Protein AF-A0A7Z9DJL0-F1 (afdb_monomer_lite)

pLDDT: mean 93.92, std 6.54, range [54.91, 98.25]

Structure (mmCIF, N/CA/C/O backbone):
data_AF-A0A7Z9DJL0-F1
#
_entry.id   AF-A0A7Z9DJL0-F1
#
loop_
_atom_site.group_PDB
_atom_site.id
_atom_site.type_symbol
_atom_site.label_atom_id
_atom_site.label_alt_id
_atom_site.label_comp_id
_atom_site.label_asym_id
_atom_site.label_entity_id
_atom_site.label_seq_id
_atom_site.pdbx_PDB_ins_code
_atom_site.Cartn_x
_atom_site.Cartn_y
_atom_site.Cartn_z
_atom_site.occupancy
_atom_site.B_iso_or_equiv
_atom_site.auth_seq_id
_atom_site.auth_comp_id
_atom_site.auth_asym_id
_atom_site.auth_atom_id
_atom_site.pdbx_PDB_model_num
ATOM 1 N N . MET A 1 1 ? 26.205 2.446 -13.353 1.00 56.53 1 MET A N 1
ATOM 2 C CA . MET A 1 1 ? 24.936 2.122 -12.670 1.00 56.53 1 MET A CA 1
ATOM 3 C C . MET A 1 1 ? 23.971 1.593 -13.722 1.00 56.53 1 MET A C 1
ATOM 5 O O . MET A 1 1 ? 23.838 2.251 -14.749 1.00 56.53 1 MET A O 1
ATOM 9 N N . ASN A 1 2 ? 23.410 0.393 -13.542 1.00 84.06 2 ASN A N 1
ATOM 10 C CA . ASN A 1 2 ? 22.469 -0.217 -14.490 1.00 84.06 2 ASN A CA 1
ATOM 11 C C . ASN A 1 2 ? 21.140 0.571 -14.479 1.00 84.06 2 ASN A C 1
ATOM 13 O O . ASN A 1 2 ? 20.739 1.070 -13.428 1.00 84.06 2 ASN A O 1
ATOM 17 N N . TYR A 1 3 ? 20.451 0.703 -15.619 1.00 83.62 3 TYR A N 1
ATOM 18 C CA . TYR A 1 3 ? 19.142 1.374 -15.678 1.00 83.62 3 TYR A CA 1
ATOM 19 C C . TYR A 1 3 ? 18.100 0.688 -14.796 1.00 83.62 3 TYR A C 1
ATOM 21 O O . TYR A 1 3 ? 17.259 1.372 -14.220 1.00 83.62 3 TYR A O 1
ATOM 29 N N . ILE A 1 4 ? 18.203 -0.634 -14.643 1.00 88.44 4 ILE A N 1
ATOM 30 C CA . ILE A 1 4 ? 17.380 -1.404 -13.707 1.00 88.44 4 ILE A CA 1
ATOM 31 C C . ILE A 1 4 ? 17.688 -1.022 -12.256 1.00 88.44 4 ILE A C 1
ATOM 33 O O . ILE A 1 4 ? 16.761 -0.804 -11.485 1.00 88.44 4 ILE A O 1
ATOM 37 N N . ASP A 1 5 ? 18.962 -0.860 -11.886 1.00 91.00 5 ASP A N 1
ATOM 38 C CA . ASP A 1 5 ? 19.332 -0.453 -10.522 1.00 91.00 5 ASP A CA 1
ATOM 39 C C . ASP A 1 5 ? 18.806 0.950 -10.208 1.00 91.00 5 ASP A C 1
ATOM 41 O O . ASP A 1 5 ? 18.242 1.186 -9.140 1.00 91.00 5 ASP A O 1
ATOM 45 N N . TYR A 1 6 ? 18.957 1.884 -11.155 1.00 90.88 6 TYR A N 1
ATOM 46 C CA . TYR A 1 6 ? 18.426 3.239 -11.018 1.00 90.88 6 TYR A CA 1
ATOM 47 C C . TYR A 1 6 ? 16.900 3.229 -10.899 1.00 90.88 6 TYR A C 1
ATOM 49 O O . TYR A 1 6 ? 16.348 3.867 -10.005 1.00 90.88 6 TYR A O 1
ATOM 57 N N . PHE A 1 7 ? 16.221 2.473 -11.762 1.00 93.31 7 PHE A N 1
ATOM 58 C CA . PHE A 1 7 ? 14.777 2.282 -11.714 1.00 93.31 7 PHE A CA 1
ATOM 59 C C . PHE A 1 7 ? 14.322 1.746 -10.353 1.00 93.31 7 PHE A C 1
ATOM 61 O O . PHE A 1 7 ? 13.498 2.383 -9.697 1.00 93.31 7 PHE A O 1
ATOM 68 N N . ASN A 1 8 ? 14.909 0.639 -9.892 1.00 94.25 8 ASN A N 1
ATOM 69 C CA . ASN A 1 8 ? 14.580 0.025 -8.609 1.00 94.25 8 ASN A CA 1
ATOM 70 C C . ASN A 1 8 ? 14.780 1.020 -7.462 1.00 94.25 8 ASN A C 1
ATOM 72 O O . ASN A 1 8 ? 13.888 1.190 -6.634 1.00 94.25 8 ASN A O 1
ATOM 76 N N . GLN A 1 9 ? 15.898 1.753 -7.458 1.00 95.06 9 GLN A N 1
ATOM 77 C CA . GLN A 1 9 ? 16.167 2.768 -6.444 1.00 95.06 9 GLN A CA 1
ATOM 78 C C . GLN A 1 9 ? 15.110 3.883 -6.445 1.00 95.06 9 GLN A C 1
ATOM 80 O O . GLN A 1 9 ? 14.635 4.276 -5.380 1.00 95.06 9 GLN A O 1
ATOM 85 N N . GLN A 1 10 ? 14.720 4.397 -7.615 1.00 94.88 10 GLN A N 1
ATOM 86 C CA . GLN A 1 10 ? 13.703 5.450 -7.713 1.00 94.88 10 GLN A CA 1
ATOM 87 C C . GLN A 1 10 ? 12.327 4.975 -7.234 1.00 94.88 10 GLN A C 1
ATOM 89 O O . GLN A 1 10 ? 11.622 5.724 -6.553 1.00 94.88 10 GLN A O 1
ATOM 94 N N . VAL A 1 11 ? 11.947 3.740 -7.567 1.00 95.50 11 VAL A N 1
ATOM 95 C CA . VAL A 1 11 ? 10.677 3.141 -7.137 1.00 95.50 11 VAL A CA 1
ATOM 96 C C . VAL A 1 11 ? 10.680 2.892 -5.629 1.00 95.50 11 VAL A C 1
ATOM 98 O O . VAL A 1 11 ? 9.708 3.231 -4.960 1.00 95.50 11 VAL A O 1
ATOM 101 N N . GLU A 1 12 ? 11.778 2.385 -5.065 1.00 96.81 12 GLU A N 1
ATOM 102 C CA . GLU A 1 12 ? 11.899 2.163 -3.621 1.00 96.81 12 GLU A CA 1
ATOM 103 C C . GLU A 1 12 ? 11.880 3.457 -2.804 1.00 96.81 12 GLU A C 1
ATOM 105 O O . GLU A 1 12 ? 11.251 3.500 -1.746 1.00 96.81 12 GLU A O 1
ATOM 110 N N . ILE A 1 13 ? 12.566 4.510 -3.263 1.00 97.19 13 ILE A N 1
ATOM 111 C CA . ILE A 1 13 ? 12.537 5.822 -2.598 1.00 97.19 13 ILE A CA 1
ATOM 112 C C . ILE A 1 13 ? 11.101 6.337 -2.557 1.00 97.19 13 ILE A C 1
ATOM 114 O O . ILE A 1 13 ? 10.604 6.692 -1.490 1.00 97.19 13 ILE A O 1
ATOM 118 N N . TYR A 1 14 ? 10.416 6.300 -3.699 1.00 97.44 14 TYR A N 1
ATOM 119 C CA . TYR A 1 14 ? 9.042 6.769 -3.787 1.00 97.44 14 TYR A CA 1
ATOM 120 C C . TYR A 1 14 ? 8.080 5.922 -2.937 1.00 97.44 14 TYR A C 1
ATOM 122 O O . TYR A 1 14 ? 7.231 6.461 -2.233 1.00 97.44 14 TYR A O 1
ATOM 130 N N . PHE A 1 15 ? 8.259 4.599 -2.910 1.00 98.00 15 PHE A N 1
ATOM 131 C CA . PHE A 1 15 ? 7.494 3.719 -2.027 1.00 98.00 15 PHE A CA 1
ATOM 132 C C . PHE A 1 15 ? 7.680 4.073 -0.548 1.00 98.00 15 PHE A C 1
ATOM 134 O O . PHE A 1 15 ? 6.708 4.119 0.200 1.00 98.00 15 PHE A O 1
ATOM 141 N N . LYS A 1 16 ? 8.914 4.351 -0.108 1.00 98.00 16 LYS A N 1
ATOM 142 C CA . LYS A 1 16 ? 9.185 4.750 1.282 1.00 98.00 16 LYS A CA 1
ATOM 143 C C . LYS A 1 16 ? 8.447 6.036 1.648 1.00 98.00 16 LYS A C 1
ATOM 145 O O . LYS A 1 16 ? 7.898 6.106 2.744 1.00 98.00 16 LYS A O 1
ATOM 150 N N . GLU A 1 17 ? 8.398 7.012 0.744 1.00 97.19 17 GLU A N 1
ATOM 151 C CA . GLU A 1 17 ? 7.619 8.242 0.936 1.00 97.19 17 GLU A CA 1
ATOM 152 C C . GLU A 1 17 ? 6.129 7.927 1.111 1.00 97.19 17 GLU A C 1
ATOM 154 O O . GLU A 1 17 ? 5.532 8.336 2.107 1.00 97.19 17 GLU A O 1
ATOM 159 N N . LEU A 1 18 ? 5.548 7.123 0.216 1.00 97.75 18 LEU A N 1
ATOM 160 C CA . LEU A 1 18 ? 4.147 6.696 0.301 1.00 97.75 18 LEU A CA 1
ATOM 161 C C . LEU A 1 18 ? 3.840 5.957 1.614 1.00 97.75 18 LEU A C 1
ATOM 163 O O . LEU A 1 18 ? 2.848 6.251 2.279 1.00 97.75 18 LEU A O 1
ATOM 167 N N . MET A 1 19 ? 4.728 5.067 2.062 1.00 97.88 19 MET A N 1
ATOM 168 C CA . MET A 1 19 ? 4.535 4.322 3.311 1.00 97.88 19 MET A CA 1
ATOM 169 C C . MET A 1 19 ? 4.563 5.207 4.564 1.00 97.88 19 MET A C 1
ATOM 171 O O . MET A 1 19 ? 3.942 4.858 5.571 1.00 97.88 19 MET A O 1
ATOM 175 N N . LEU A 1 20 ? 5.241 6.361 4.529 1.00 97.38 20 LEU A N 1
ATOM 176 C CA . LEU A 1 20 ? 5.165 7.340 5.619 1.00 97.38 20 LEU A CA 1
ATOM 177 C C . LEU A 1 20 ? 3.767 7.958 5.718 1.00 97.38 20 LEU A C 1
ATOM 179 O O . LEU A 1 20 ? 3.276 8.180 6.826 1.00 97.38 20 LEU A O 1
ATOM 183 N N . HIS A 1 21 ? 3.123 8.239 4.584 1.00 94.94 21 HIS A N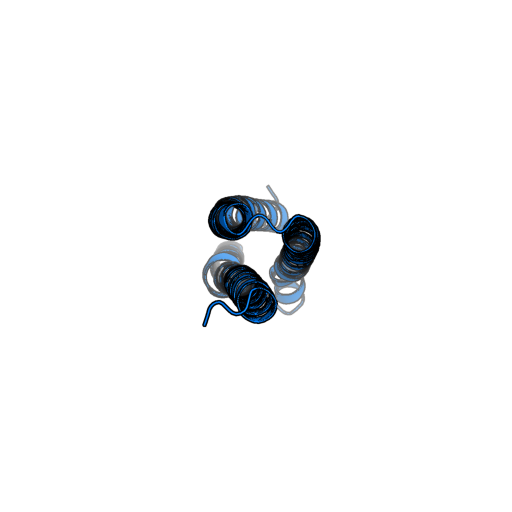 1
ATOM 184 C CA . HIS A 1 21 ? 1.746 8.734 4.551 1.00 94.94 21 HIS A CA 1
ATOM 185 C C . HIS A 1 21 ? 0.759 7.659 5.006 1.00 94.94 21 HIS A C 1
ATOM 187 O O . HIS A 1 21 ? -0.029 7.911 5.922 1.00 94.94 21 HIS A O 1
ATOM 193 N N . HIS A 1 22 ? 0.915 6.441 4.496 1.00 97.56 22 HIS A N 1
ATOM 194 C CA . HIS A 1 22 ? 0.103 5.292 4.871 1.00 97.56 22 HIS A CA 1
ATOM 195 C C . HIS A 1 22 ? 0.130 5.031 6.387 1.00 97.56 22 HIS A C 1
ATOM 197 O O . HIS A 1 22 ? -0.910 4.903 7.037 1.00 97.56 22 HIS A O 1
ATOM 203 N N . ARG A 1 23 ? 1.321 5.083 7.001 1.00 97.81 23 ARG A N 1
ATOM 204 C CA . ARG A 1 23 ? 1.476 4.976 8.460 1.00 97.81 23 ARG A CA 1
ATOM 205 C C . ARG A 1 23 ? 0.746 6.088 9.220 1.00 97.81 23 ARG A C 1
ATOM 207 O O . ARG A 1 23 ? 0.111 5.809 10.232 1.00 97.81 23 ARG A O 1
ATOM 214 N N . LYS A 1 24 ? 0.796 7.336 8.744 1.00 97.75 24 LYS A N 1
ATOM 215 C CA . LYS A 1 24 ? 0.068 8.455 9.376 1.00 97.75 24 LYS A CA 1
ATOM 216 C C . LYS A 1 24 ? -1.448 8.261 9.312 1.00 97.75 24 LYS A C 1
ATOM 218 O O . LYS A 1 24 ? -2.150 8.688 10.228 1.00 97.75 24 LYS A O 1
ATOM 223 N N . VAL A 1 25 ? -1.965 7.652 8.242 1.00 97.19 25 VAL A N 1
ATOM 224 C CA . VAL A 1 25 ? -3.391 7.309 8.129 1.00 97.19 25 VAL A CA 1
ATOM 225 C C . VAL A 1 25 ? -3.770 6.288 9.193 1.00 97.19 25 VAL A C 1
ATOM 227 O O . VAL A 1 25 ? -4.741 6.517 9.916 1.00 97.19 25 VAL A O 1
ATOM 230 N N . TYR A 1 26 ? -2.988 5.222 9.344 1.00 97.88 26 TYR A N 1
ATOM 231 C CA . TYR A 1 26 ? -3.180 4.251 10.418 1.00 97.88 26 TYR A CA 1
ATOM 232 C C . TYR A 1 26 ? -3.160 4.913 11.804 1.00 97.88 26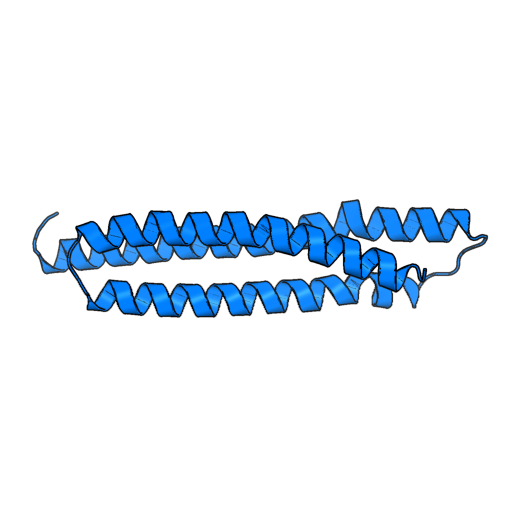 TYR A C 1
ATOM 234 O O . TYR A 1 26 ? -4.129 4.791 12.548 1.00 97.88 26 TYR A O 1
ATOM 242 N N . GLU A 1 27 ? -2.118 5.686 12.126 1.00 97.88 27 GLU A N 1
ATOM 243 C CA . GLU A 1 27 ? -1.960 6.322 13.443 1.00 97.88 27 GLU A CA 1
ATOM 244 C C . GLU A 1 27 ? -3.150 7.226 13.793 1.00 97.88 27 GLU A C 1
ATOM 246 O O . GLU A 1 27 ? -3.666 7.175 14.909 1.00 97.88 27 GLU A O 1
ATOM 251 N N . ARG A 1 28 ? -3.646 8.012 12.827 1.00 97.06 28 ARG A N 1
ATOM 252 C CA . ARG A 1 28 ? -4.837 8.851 13.026 1.00 97.06 28 ARG A CA 1
ATOM 253 C C . ARG A 1 28 ? -6.073 8.019 13.350 1.00 97.06 28 ARG A C 1
ATOM 255 O O . ARG A 1 28 ? -6.762 8.327 14.317 1.00 97.06 28 ARG A O 1
ATOM 262 N N . ASN A 1 29 ? -6.357 6.989 12.556 1.00 97.19 29 ASN A N 1
ATOM 263 C CA . ASN A 1 29 ? -7.543 6.149 12.736 1.00 97.19 29 ASN A CA 1
ATOM 264 C C . ASN A 1 29 ? -7.476 5.319 14.023 1.00 97.19 29 ASN A C 1
ATOM 266 O O . ASN A 1 29 ? -8.473 5.227 14.739 1.00 97.19 29 ASN A O 1
ATOM 270 N N . ARG A 1 30 ? -6.289 4.816 14.379 1.00 97.25 30 ARG A N 1
ATOM 271 C CA . ARG A 1 30 ? -6.055 4.133 15.651 1.00 97.25 30 ARG A CA 1
ATOM 272 C C . ARG A 1 30 ? -6.410 5.035 16.834 1.00 97.25 30 ARG A C 1
ATOM 274 O O . ARG A 1 30 ? -7.164 4.606 17.694 1.00 97.25 30 ARG A O 1
ATOM 281 N N . ILE A 1 31 ? -5.963 6.295 16.851 1.00 96.50 31 ILE A N 1
ATOM 282 C CA . ILE A 1 31 ? -6.301 7.247 17.930 1.00 96.50 31 ILE A CA 1
ATOM 283 C C . ILE A 1 31 ? -7.823 7.450 18.055 1.00 96.50 31 ILE A C 1
ATOM 285 O O . ILE A 1 31 ? -8.343 7.610 19.160 1.00 96.50 31 ILE A O 1
ATOM 289 N N . PHE A 1 32 ? -8.564 7.471 16.942 1.00 93.44 32 PHE A N 1
ATOM 290 C CA . PHE A 1 32 ? -10.027 7.585 16.988 1.00 93.44 32 PHE A CA 1
ATOM 291 C C . PHE A 1 32 ? -10.699 6.337 17.569 1.00 93.44 32 PHE A C 1
ATOM 293 O O . PHE A 1 32 ? -11.654 6.477 18.339 1.00 93.44 32 PHE A O 1
ATOM 300 N N . LEU A 1 33 ? -10.186 5.149 17.244 1.00 94.75 33 LEU A N 1
ATOM 301 C CA . LEU A 1 33 ? -10.631 3.883 17.828 1.00 94.75 33 LEU A CA 1
ATOM 302 C C . LEU A 1 33 ? -10.270 3.778 19.312 1.00 94.75 33 LEU A C 1
ATOM 304 O O . LEU A 1 33 ? -11.103 3.352 20.105 1.00 94.75 33 LEU A O 1
ATOM 308 N N . GLU A 1 34 ? -9.088 4.249 19.719 1.00 94.75 34 GLU A N 1
ATOM 309 C CA . GLU A 1 34 ? -8.649 4.231 21.123 1.00 94.75 34 GLU A CA 1
ATOM 310 C C . GLU A 1 34 ? -9.611 5.009 22.018 1.00 94.75 34 GLU A C 1
ATOM 312 O O . GLU A 1 34 ? -9.925 4.579 23.126 1.00 94.75 34 GLU A O 1
ATOM 317 N N . LYS A 1 35 ? -10.154 6.117 21.506 1.00 94.56 35 LYS A N 1
ATOM 318 C CA . LYS A 1 35 ? -11.169 6.918 22.203 1.00 94.56 35 LYS A CA 1
ATOM 319 C C . LYS A 1 35 ? -12.501 6.195 22.401 1.00 94.56 35 LYS A C 1
ATOM 321 O O . LYS A 1 35 ? -13.270 6.630 23.252 1.00 94.56 35 LYS A O 1
ATOM 326 N N . GLN A 1 36 ? -12.788 5.141 21.635 1.00 92.25 36 GLN A N 1
ATOM 327 C CA . GLN A 1 36 ? -13.982 4.319 21.849 1.00 92.25 36 GLN A CA 1
ATOM 328 C C . GLN A 1 36 ? -13.799 3.323 23.005 1.00 92.25 36 GLN A C 1
ATOM 330 O O . GLN A 1 36 ? -14.783 2.816 23.522 1.00 92.25 36 GLN A O 1
ATOM 335 N N . GLY A 1 37 ? -12.561 3.047 23.432 1.00 87.94 37 GLY A N 1
ATOM 336 C CA . GLY A 1 37 ? -12.275 2.207 24.600 1.00 87.94 37 GLY A CA 1
ATOM 337 C C . GLY A 1 37 ? -12.394 0.693 24.383 1.00 87.94 37 GLY A C 1
ATOM 338 O O . GLY A 1 37 ? -12.098 -0.062 25.308 1.00 87.94 37 GLY A O 1
ATOM 339 N N . ASP A 1 38 ? -12.762 0.232 23.184 1.00 90.81 38 ASP A N 1
ATOM 340 C CA . ASP A 1 38 ? -12.881 -1.196 22.869 1.00 90.81 38 ASP A CA 1
ATOM 341 C C . ASP A 1 38 ? -11.541 -1.785 22.382 1.00 90.81 38 ASP A C 1
ATOM 343 O O . ASP A 1 38 ? -11.075 -1.533 21.267 1.00 90.81 38 ASP A O 1
ATOM 347 N N . GLN A 1 39 ? -10.913 -2.593 23.242 1.00 92.75 39 GLN A N 1
ATOM 348 C CA . GLN A 1 39 ? -9.622 -3.235 22.972 1.00 92.75 39 GLN A CA 1
ATOM 349 C C . GLN A 1 39 ? -9.689 -4.330 21.899 1.00 92.75 39 GLN A C 1
ATOM 351 O O . GLN A 1 39 ? -8.665 -4.642 21.290 1.00 92.75 39 GLN A O 1
ATOM 356 N N . GLU A 1 40 ? -10.858 -4.927 21.653 1.00 95.56 40 GLU A N 1
ATOM 357 C CA . GLU A 1 40 ? -11.020 -5.958 20.625 1.00 95.56 40 GLU A CA 1
ATOM 358 C C . GLU A 1 40 ? -10.824 -5.349 19.233 1.00 95.56 40 GLU A C 1
ATOM 360 O O . GLU A 1 40 ? -10.033 -5.854 18.434 1.00 95.56 40 GLU A O 1
ATOM 365 N N . TYR A 1 41 ? -11.498 -4.231 18.957 1.00 95.38 41 TYR A N 1
ATOM 366 C CA . TYR A 1 41 ? -11.411 -3.560 17.658 1.00 95.38 41 TYR A CA 1
ATOM 367 C C . TYR A 1 41 ? -10.090 -2.827 17.442 1.00 95.38 41 TYR A C 1
ATOM 369 O O . TYR A 1 41 ? -9.671 -2.675 16.297 1.00 95.38 41 TYR A O 1
ATOM 377 N N . LEU A 1 42 ? -9.400 -2.426 18.512 1.00 96.00 42 LEU A N 1
ATOM 378 C CA . LEU A 1 42 ? -8.028 -1.930 18.400 1.00 96.00 42 LEU A CA 1
ATOM 379 C C . LEU A 1 42 ? -7.075 -3.003 17.878 1.00 96.00 42 LEU A C 1
ATOM 381 O O . LEU A 1 42 ? -6.336 -2.735 16.937 1.00 96.00 42 LEU A O 1
ATOM 385 N N . ARG A 1 43 ? -7.133 -4.220 18.433 1.00 96.88 43 ARG A N 1
ATOM 386 C CA . ARG A 1 43 ? -6.302 -5.342 17.964 1.00 96.88 43 ARG A CA 1
ATOM 387 C C . ARG A 1 43 ? -6.636 -5.734 16.530 1.00 96.88 43 ARG A C 1
ATOM 389 O O . ARG A 1 43 ? -5.732 -5.881 15.722 1.00 96.88 43 ARG A O 1
ATOM 396 N N . LYS A 1 44 ? -7.927 -5.815 16.192 1.00 97.75 44 LYS A N 1
ATOM 397 C CA . LYS A 1 44 ? -8.357 -6.071 14.807 1.00 97.75 44 LYS A CA 1
ATOM 398 C C . LYS A 1 44 ? -7.789 -5.034 13.842 1.00 97.75 44 LYS A C 1
ATOM 400 O O . LYS A 1 44 ? -7.260 -5.396 12.803 1.00 97.75 44 LYS A O 1
ATOM 405 N N . PHE A 1 45 ? -7.825 -3.758 14.220 1.00 98.00 45 PHE A N 1
ATOM 406 C CA . PHE A 1 45 ? -7.290 -2.693 13.380 1.00 98.00 45 PHE A CA 1
ATOM 407 C C . PHE A 1 45 ? -5.757 -2.731 13.236 1.00 98.00 45 PHE A C 1
ATOM 409 O O . PHE A 1 45 ? -5.225 -2.305 12.212 1.00 98.00 45 PHE A O 1
ATOM 416 N N . GLU A 1 46 ? -5.033 -3.239 14.238 1.00 97.75 46 GLU A N 1
ATOM 417 C CA . GLU A 1 46 ? -3.597 -3.527 14.124 1.00 97.75 46 GLU A CA 1
ATOM 418 C C . GLU A 1 46 ? -3.323 -4.649 13.112 1.00 97.75 46 GLU A C 1
ATOM 420 O O . GLU A 1 46 ? -2.424 -4.505 12.278 1.00 97.75 46 GLU A O 1
ATOM 425 N N . ASP A 1 47 ? -4.124 -5.718 13.139 1.00 98.12 47 ASP A N 1
ATOM 426 C CA . ASP A 1 47 ? -4.041 -6.817 12.171 1.00 98.12 47 ASP A CA 1
ATOM 427 C C . ASP A 1 47 ? -4.352 -6.324 10.744 1.00 98.12 47 ASP A C 1
ATOM 429 O O . ASP A 1 47 ? -3.576 -6.584 9.820 1.00 98.12 47 ASP A O 1
ATOM 433 N N . ASP A 1 48 ? -5.413 -5.522 10.577 1.00 98.25 48 ASP A N 1
ATOM 434 C CA . ASP A 1 48 ? -5.789 -4.899 9.298 1.00 98.25 48 ASP A CA 1
ATOM 435 C C . ASP A 1 48 ? -4.665 -4.003 8.746 1.00 98.25 48 ASP A C 1
ATOM 437 O O . ASP A 1 48 ? -4.409 -3.956 7.539 1.00 98.25 48 ASP A O 1
ATOM 441 N N . PHE A 1 49 ? -3.949 -3.288 9.621 1.00 98.19 49 PHE A N 1
ATOM 442 C CA . PHE A 1 49 ? -2.802 -2.481 9.211 1.00 98.19 49 PHE A CA 1
ATOM 443 C C . PHE A 1 49 ? -1.622 -3.335 8.743 1.00 98.19 49 PHE A C 1
ATOM 445 O O . PHE A 1 49 ? -0.966 -2.985 7.756 1.00 98.19 49 PHE A O 1
ATOM 452 N N . GLU A 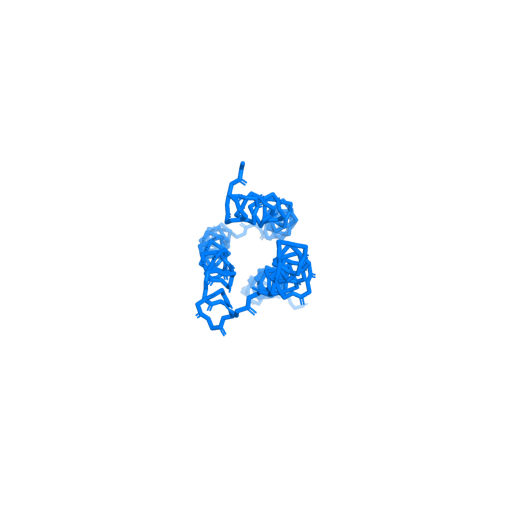1 50 ? -1.328 -4.452 9.409 1.00 98.06 50 GLU A N 1
ATOM 453 C CA . GLU A 1 50 ? -0.262 -5.347 8.956 1.00 98.06 50 GLU A CA 1
ATOM 454 C C . GLU A 1 50 ? -0.620 -6.027 7.628 1.00 98.06 50 GLU A C 1
ATOM 456 O O . GLU A 1 50 ? 0.242 -6.147 6.749 1.00 98.06 50 GLU A O 1
ATOM 461 N N . GLU A 1 51 ? -1.885 -6.401 7.428 1.00 98.00 51 GLU A N 1
ATOM 462 C CA . GLU A 1 51 ? -2.379 -6.885 6.137 1.00 98.00 51 GLU A CA 1
ATOM 463 C C . GLU A 1 51 ? -2.198 -5.824 5.046 1.00 98.00 51 GLU A C 1
ATOM 465 O O . GLU A 1 51 ? -1.561 -6.090 4.022 1.00 98.00 51 GLU A O 1
ATOM 470 N N . SER A 1 52 ? -2.624 -4.589 5.306 1.00 97.50 52 SER A N 1
ATOM 471 C CA . SER A 1 52 ? -2.478 -3.477 4.367 1.00 97.50 52 SER A CA 1
ATOM 472 C C . SER A 1 52 ? -1.010 -3.165 4.024 1.00 97.50 52 SER A C 1
ATOM 474 O O . SER A 1 52 ? -0.647 -2.918 2.864 1.00 97.50 52 SER A O 1
ATOM 476 N N . ARG A 1 53 ? -0.093 -3.294 4.994 1.00 97.44 53 ARG A N 1
ATOM 477 C CA . ARG A 1 53 ? 1.359 -3.221 4.746 1.00 97.44 53 ARG A CA 1
ATOM 478 C C . ARG A 1 53 ? 1.853 -4.347 3.843 1.00 97.44 53 ARG A C 1
ATOM 480 O O . ARG A 1 53 ? 2.759 -4.125 3.034 1.00 97.44 53 ARG A O 1
ATOM 487 N N . ASN A 1 54 ? 1.323 -5.556 3.991 1.00 97.44 54 ASN A N 1
ATOM 488 C CA . ASN A 1 54 ? 1.694 -6.688 3.148 1.00 97.44 54 ASN A CA 1
ATOM 489 C C . ASN A 1 54 ? 1.149 -6.531 1.723 1.00 97.44 54 ASN A C 1
ATOM 491 O O . ASN A 1 54 ? 1.910 -6.752 0.776 1.00 97.44 54 ASN A O 1
ATOM 495 N N . CYS A 1 55 ? -0.078 -6.030 1.559 1.00 97.19 55 CYS A N 1
ATOM 496 C CA . CYS A 1 55 ? -0.626 -5.607 0.267 1.00 97.19 55 CYS A CA 1
ATOM 497 C C . CYS A 1 55 ? 0.264 -4.544 -0.391 1.00 97.19 55 CYS A C 1
ATOM 499 O O . CYS A 1 55 ? 0.701 -4.712 -1.529 1.00 97.19 55 CYS A O 1
ATOM 501 N N . SER A 1 56 ? 0.662 -3.515 0.360 1.00 97.38 56 SER A N 1
ATOM 502 C CA . SER A 1 56 ? 1.571 -2.461 -0.111 1.00 97.38 56 SER A CA 1
ATOM 503 C C . SER A 1 56 ? 2.914 -3.013 -0.614 1.00 97.38 56 SER A C 1
ATOM 505 O O . SER A 1 56 ? 3.406 -2.615 -1.673 1.00 97.38 56 SER A O 1
ATOM 507 N N . LYS A 1 57 ? 3.505 -3.990 0.093 1.00 96.94 57 LYS A N 1
ATOM 508 C CA . LYS A 1 57 ? 4.727 -4.684 -0.362 1.00 96.94 57 LYS A CA 1
ATOM 509 C C . LYS A 1 57 ? 4.491 -5.498 -1.638 1.00 96.94 57 LYS A C 1
ATOM 511 O O . LYS A 1 57 ? 5.392 -5.581 -2.472 1.00 96.94 57 LYS A O 1
ATOM 516 N N . ALA A 1 58 ? 3.322 -6.118 -1.796 1.00 97.56 58 ALA A N 1
ATOM 517 C CA . ALA A 1 58 ? 2.976 -6.844 -3.015 1.00 97.56 58 ALA A CA 1
ATOM 518 C C . ALA A 1 58 ? 2.853 -5.889 -4.215 1.00 97.56 58 ALA A C 1
ATOM 520 O O . ALA A 1 58 ? 3.424 -6.168 -5.268 1.00 97.56 58 ALA A O 1
ATOM 521 N N . ILE A 1 59 ? 2.222 -4.724 -4.032 1.00 97.19 59 ILE A N 1
ATOM 522 C CA . ILE A 1 59 ? 2.129 -3.675 -5.061 1.00 97.19 59 ILE A CA 1
ATOM 523 C C . ILE A 1 59 ? 3.529 -3.193 -5.465 1.00 97.19 59 ILE A C 1
ATOM 525 O O . ILE A 1 59 ? 3.811 -3.070 -6.660 1.00 97.19 59 ILE A O 1
ATOM 529 N N . LEU A 1 60 ? 4.439 -2.986 -4.503 1.00 97.75 60 LEU A N 1
ATOM 530 C CA . LEU A 1 60 ? 5.840 -2.668 -4.801 1.00 97.75 60 LEU A CA 1
ATOM 531 C C . LEU A 1 60 ? 6.497 -3.756 -5.662 1.00 97.75 60 LEU A C 1
ATOM 533 O O . LEU A 1 60 ? 7.112 -3.437 -6.677 1.00 97.75 60 LEU A O 1
ATOM 537 N N . ARG A 1 61 ? 6.362 -5.036 -5.289 1.00 96.88 61 ARG A N 1
ATOM 538 C CA . ARG A 1 61 ? 6.946 -6.150 -6.058 1.00 96.88 61 ARG A CA 1
ATOM 539 C C . ARG A 1 61 ? 6.445 -6.156 -7.498 1.00 96.88 61 ARG A C 1
ATOM 541 O O . ARG A 1 61 ? 7.267 -6.241 -8.405 1.00 96.88 61 ARG A O 1
ATOM 548 N N . SER A 1 62 ? 5.139 -5.999 -7.708 1.00 96.56 62 SER A N 1
ATOM 549 C CA . SER A 1 62 ? 4.546 -5.881 -9.046 1.00 96.56 62 SER A CA 1
ATOM 550 C C . SER A 1 62 ? 5.091 -4.670 -9.804 1.00 96.56 62 SER A C 1
ATOM 552 O O . SER A 1 62 ? 5.454 -4.779 -10.971 1.00 96.56 62 SER A O 1
ATOM 554 N N . SER A 1 63 ? 5.231 -3.531 -9.123 1.00 96.06 63 SER A N 1
ATOM 555 C CA . SER A 1 63 ? 5.751 -2.291 -9.708 1.00 96.06 63 SER A CA 1
ATOM 556 C C . SER A 1 63 ? 7.192 -2.434 -10.203 1.00 96.06 63 SER A C 1
ATOM 558 O O . SER A 1 63 ? 7.537 -1.920 -11.267 1.00 96.06 63 SER A O 1
ATOM 560 N N . LEU A 1 64 ? 8.024 -3.181 -9.472 1.00 96.44 64 LEU A N 1
ATOM 561 C CA . LEU A 1 64 ? 9.418 -3.438 -9.840 1.00 96.44 64 LEU A CA 1
ATOM 562 C C . LEU A 1 64 ? 9.562 -4.338 -11.083 1.00 96.44 64 LEU A C 1
ATOM 564 O O . LEU A 1 64 ? 10.602 -4.304 -11.734 1.00 96.44 64 LEU A O 1
ATOM 568 N N . GLN A 1 65 ? 8.527 -5.099 -11.456 1.00 95.44 65 GLN A N 1
ATOM 569 C CA . GLN A 1 65 ? 8.529 -5.929 -12.672 1.00 95.44 65 GLN A CA 1
ATOM 570 C C . GLN A 1 65 ? 8.121 -5.161 -13.940 1.00 95.44 65 GLN A C 1
ATOM 572 O O . GLN A 1 65 ? 8.285 -5.666 -15.054 1.00 95.44 65 GLN A O 1
ATOM 577 N N . ILE A 1 66 ? 7.618 -3.928 -13.808 1.00 94.88 66 ILE A N 1
ATOM 578 C CA . ILE A 1 66 ? 7.093 -3.166 -14.949 1.00 94.88 66 ILE A CA 1
ATOM 579 C C . ILE A 1 66 ? 8.208 -2.794 -15.931 1.00 94.88 66 ILE A C 1
ATOM 581 O O . ILE A 1 66 ? 8.050 -3.008 -17.128 1.00 94.88 66 ILE A O 1
ATOM 585 N N . LEU A 1 67 ? 9.341 -2.254 -15.468 1.00 94.06 67 LEU A N 1
ATOM 586 C CA . LEU A 1 67 ? 10.418 -1.897 -16.397 1.00 94.06 67 LEU A CA 1
ATOM 587 C C . LEU A 1 67 ? 11.070 -3.129 -17.052 1.00 94.06 67 LEU A C 1
ATOM 589 O O . LEU A 1 67 ? 11.185 -3.108 -18.275 1.00 94.06 67 LEU A O 1
ATOM 593 N N . PRO A 1 68 ? 11.461 -4.191 -16.315 1.00 92.44 68 PRO A N 1
ATOM 594 C CA . PRO A 1 68 ? 12.008 -5.402 -16.928 1.00 92.44 68 PRO A CA 1
ATOM 595 C C . PRO A 1 68 ? 11.117 -5.973 -18.035 1.00 92.44 68 PRO A C 1
ATOM 597 O O . PRO A 1 68 ? 11.583 -6.123 -19.160 1.00 92.44 68 PRO A O 1
ATOM 600 N N . SER A 1 69 ? 9.823 -6.169 -17.759 1.00 92.88 69 SER A N 1
ATOM 601 C CA . SER A 1 69 ? 8.878 -6.701 -18.754 1.00 92.88 69 SER A CA 1
ATOM 602 C C . SER A 1 69 ? 8.753 -5.803 -19.986 1.00 92.88 69 SER A C 1
ATOM 604 O O . SER A 1 69 ? 8.724 -6.277 -21.114 1.00 92.88 69 SER A O 1
ATOM 606 N N . LYS A 1 70 ? 8.750 -4.479 -19.802 1.00 91.12 70 LYS A N 1
ATOM 607 C CA . LYS A 1 70 ? 8.692 -3.519 -20.910 1.00 91.12 70 LYS A CA 1
ATOM 608 C C . LYS A 1 70 ? 9.963 -3.476 -21.756 1.00 91.12 70 LYS A C 1
ATOM 610 O O . LYS A 1 70 ? 9.883 -3.059 -22.907 1.00 91.12 70 LYS A O 1
ATOM 615 N N . LEU A 1 71 ? 11.117 -3.840 -21.202 1.00 90.94 71 LEU A N 1
ATOM 616 C CA . LEU A 1 71 ? 12.379 -3.861 -21.940 1.00 90.94 71 LEU A CA 1
ATOM 617 C C . LEU A 1 71 ? 12.516 -5.102 -22.830 1.00 90.94 71 LEU A C 1
ATOM 619 O O . LEU A 1 71 ? 13.179 -5.005 -23.859 1.00 90.94 71 LEU A O 1
ATOM 623 N N . GLU A 1 72 ? 11.885 -6.226 -22.478 1.00 88.88 72 GLU A N 1
ATOM 624 C CA . GLU A 1 72 ? 11.903 -7.460 -23.285 1.00 88.88 72 GLU A CA 1
ATOM 625 C C . GLU A 1 72 ? 11.312 -7.243 -24.688 1.00 88.88 72 GLU A C 1
ATOM 627 O O . GLU A 1 72 ? 11.842 -7.750 -25.677 1.00 88.88 72 GLU A O 1
ATOM 632 N N . ASP A 1 73 ? 10.273 -6.412 -24.784 1.00 84.25 73 ASP A N 1
ATOM 633 C CA . ASP A 1 73 ? 9.552 -6.133 -26.029 1.00 84.25 73 ASP A CA 1
ATOM 634 C C . ASP A 1 73 ? 10.135 -4.966 -26.850 1.00 84.25 73 ASP A C 1
ATOM 636 O O . ASP A 1 73 ? 9.592 -4.612 -27.900 1.00 84.25 73 ASP A O 1
ATOM 640 N N . GLN A 1 74 ? 11.206 -4.314 -26.384 1.00 87.31 74 GLN A N 1
ATOM 641 C CA . GLN A 1 74 ? 11.669 -3.043 -26.951 1.00 87.31 74 GLN A CA 1
ATOM 642 C C . GLN A 1 74 ? 13.045 -3.126 -27.605 1.00 87.31 74 GLN A C 1
ATOM 644 O O . GLN A 1 74 ? 14.000 -3.693 -27.077 1.00 87.31 74 GLN A O 1
ATOM 649 N N . LYS A 1 75 ? 13.166 -2.472 -28.766 1.00 88.81 75 LYS A N 1
ATOM 650 C CA . LYS A 1 75 ? 14.440 -2.247 -29.456 1.00 88.81 75 LYS A CA 1
ATOM 651 C C . LYS A 1 75 ? 14.714 -0.754 -29.513 1.00 88.81 75 LYS A C 1
ATOM 653 O O . LYS A 1 75 ? 13.904 -0.001 -30.039 1.00 88.81 75 LYS A O 1
ATOM 658 N N . PHE A 1 76 ? 15.875 -0.345 -29.011 1.00 90.94 76 PHE A N 1
ATOM 659 C CA . PHE A 1 76 ? 16.301 1.053 -29.018 1.00 90.94 76 PHE A CA 1
ATOM 660 C C . PHE A 1 76 ? 17.357 1.287 -30.089 1.00 90.94 76 PHE A C 1
ATOM 662 O O . PHE A 1 76 ? 18.306 0.514 -30.219 1.00 90.94 76 PHE A O 1
ATOM 669 N N . SER A 1 77 ? 17.227 2.393 -30.814 1.00 89.44 77 SER A N 1
ATOM 670 C CA . SER A 1 77 ? 18.188 2.799 -31.841 1.00 89.44 77 SER A CA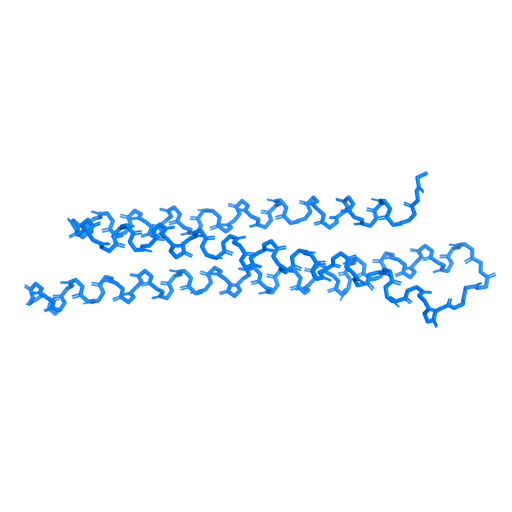 1
ATOM 671 C C . SER A 1 77 ? 19.459 3.386 -31.224 1.00 89.44 77 SER A C 1
ATOM 673 O O . SER A 1 77 ? 20.509 3.415 -31.861 1.00 89.44 77 SER A O 1
ATOM 675 N N . ASN A 1 78 ? 19.370 3.903 -29.992 1.00 91.12 78 ASN A N 1
ATOM 676 C CA . ASN A 1 78 ? 20.494 4.461 -29.243 1.00 91.12 78 ASN A CA 1
ATOM 677 C C . ASN A 1 78 ? 20.219 4.525 -27.726 1.00 91.12 78 ASN A C 1
ATOM 679 O O . ASN A 1 78 ? 19.097 4.352 -27.250 1.00 91.12 78 ASN A O 1
ATOM 683 N N . GLN A 1 79 ? 21.265 4.840 -26.957 1.00 88.12 79 GLN A N 1
ATOM 684 C CA . GLN A 1 79 ? 21.206 4.931 -25.495 1.00 88.12 79 GLN A CA 1
ATOM 685 C C . GLN A 1 79 ? 20.277 6.043 -24.978 1.00 88.12 79 GLN A C 1
ATOM 687 O O . GLN A 1 79 ? 19.640 5.874 -23.939 1.00 88.12 79 GLN A O 1
ATOM 692 N N . ARG A 1 80 ? 20.172 7.172 -25.692 1.00 91.00 80 ARG A N 1
ATOM 693 C CA . ARG A 1 80 ? 19.316 8.302 -25.292 1.00 91.00 80 ARG A CA 1
ATOM 694 C C . ARG A 1 80 ? 17.834 7.928 -25.357 1.00 91.00 80 ARG A C 1
ATOM 696 O O . ARG A 1 80 ? 17.058 8.337 -24.496 1.00 91.00 80 ARG A O 1
ATOM 703 N N . GLU A 1 81 ? 17.453 7.150 -26.362 1.00 93.00 81 GLU A N 1
ATOM 704 C CA . GLU A 1 81 ? 16.102 6.613 -26.518 1.00 93.00 81 GLU A CA 1
ATOM 705 C C . GLU A 1 81 ? 15.751 5.656 -25.373 1.00 93.00 81 GLU A C 1
ATOM 707 O O . GLU A 1 81 ? 14.731 5.848 -24.712 1.00 93.00 81 GLU A O 1
ATOM 712 N N . CYS A 1 82 ? 16.650 4.716 -25.063 1.00 89.94 82 CYS A N 1
ATOM 713 C CA . CYS A 1 82 ? 16.512 3.802 -23.925 1.00 89.94 82 CYS A CA 1
ATOM 714 C C . CYS A 1 82 ? 16.366 4.561 -22.593 1.00 89.94 82 CYS A C 1
ATOM 716 O O . CYS A 1 82 ? 15.443 4.313 -21.822 1.00 89.94 82 CYS A O 1
ATOM 718 N N . GLN A 1 83 ? 17.210 5.569 -22.347 1.00 89.19 83 GLN A N 1
ATOM 719 C CA . GLN A 1 83 ? 17.124 6.418 -21.152 1.00 89.19 83 GLN A CA 1
ATOM 720 C C . GLN A 1 83 ? 15.777 7.123 -21.017 1.00 89.19 83 GLN A C 1
ATOM 722 O O . GLN A 1 83 ? 15.175 7.121 -19.942 1.00 89.19 83 GLN A O 1
ATOM 727 N N . LYS A 1 84 ? 15.308 7.741 -22.105 1.00 91.88 84 LYS A N 1
ATOM 728 C CA . LYS A 1 84 ? 14.021 8.435 -22.121 1.00 91.88 84 LYS A CA 1
ATOM 729 C C . LYS A 1 84 ? 12.879 7.461 -21.842 1.00 91.88 84 LYS A C 1
ATOM 731 O O . LYS A 1 84 ? 12.011 7.781 -21.037 1.00 91.88 84 LYS A O 1
ATOM 736 N N . PHE A 1 85 ? 12.911 6.284 -22.462 1.00 93.94 85 PHE A N 1
ATOM 737 C CA . PHE A 1 85 ? 11.926 5.233 -22.242 1.00 93.94 85 PHE A CA 1
ATOM 738 C C . PHE A 1 85 ? 11.882 4.784 -20.777 1.00 93.94 85 PHE A C 1
ATOM 740 O O . PHE A 1 85 ? 10.815 4.806 -20.168 1.00 93.94 85 PHE A O 1
ATOM 747 N N . CYS A 1 86 ? 13.032 4.458 -20.179 1.00 92.00 86 CYS A N 1
ATOM 748 C CA . CYS A 1 86 ? 13.113 4.054 -18.773 1.00 92.00 86 CYS A CA 1
ATOM 749 C C . CYS A 1 86 ? 12.550 5.133 -17.836 1.00 92.00 86 CYS A C 1
ATOM 751 O O . CYS A 1 86 ? 11.767 4.825 -16.939 1.00 92.00 86 CYS A O 1
ATOM 753 N N . ASN A 1 87 ? 12.892 6.404 -18.070 1.00 91.62 87 ASN A N 1
ATOM 754 C CA . ASN A 1 87 ? 12.344 7.518 -17.294 1.00 91.62 87 ASN A CA 1
ATOM 755 C C . ASN A 1 87 ? 10.825 7.644 -17.475 1.00 91.62 87 ASN A C 1
ATOM 757 O O . ASN A 1 87 ? 10.100 7.800 -16.493 1.00 91.62 87 ASN A O 1
ATOM 761 N N . ASP A 1 88 ? 10.322 7.533 -18.704 1.00 95.25 88 ASP A N 1
ATOM 762 C CA . ASP A 1 88 ? 8.885 7.576 -18.973 1.00 95.25 88 ASP A CA 1
ATOM 763 C C . ASP A 1 88 ? 8.140 6.444 -18.251 1.00 95.25 88 ASP A C 1
ATOM 765 O O . ASP A 1 88 ? 7.087 6.692 -17.664 1.00 95.25 88 ASP A O 1
ATOM 769 N N . VAL A 1 89 ? 8.697 5.231 -18.207 1.00 95.25 89 VAL A N 1
ATOM 770 C CA . VAL A 1 89 ? 8.123 4.119 -17.434 1.00 95.25 89 VAL A CA 1
ATOM 771 C C . VAL A 1 89 ? 8.051 4.467 -15.943 1.00 95.25 89 VAL A C 1
ATOM 773 O O . VAL A 1 89 ? 6.984 4.317 -15.347 1.00 95.25 89 VAL A O 1
ATOM 776 N N . ILE A 1 90 ? 9.125 5.001 -15.344 1.00 93.56 90 ILE A N 1
ATOM 777 C CA . ILE A 1 90 ? 9.132 5.412 -13.926 1.00 93.56 90 ILE A CA 1
ATOM 778 C C . ILE A 1 90 ? 8.015 6.420 -13.652 1.00 93.56 90 ILE A C 1
ATOM 780 O O . ILE A 1 90 ? 7.153 6.185 -12.806 1.00 93.56 90 ILE A O 1
ATOM 784 N N . TYR A 1 91 ? 8.038 7.557 -14.347 1.00 94.00 91 TYR A N 1
ATOM 785 C CA . TYR A 1 91 ? 7.238 8.716 -13.955 1.00 94.00 91 TYR A CA 1
ATOM 786 C C . TYR A 1 91 ? 5.801 8.673 -14.472 1.00 94.00 91 TYR A C 1
ATOM 788 O O . TYR A 1 91 ? 4.925 9.248 -13.831 1.00 94.00 91 TYR A O 1
ATOM 796 N N . LYS A 1 92 ? 5.539 8.008 -15.604 1.00 95.75 92 LYS A N 1
ATOM 797 C CA . LYS A 1 92 ? 4.207 7.995 -16.233 1.00 95.75 92 LYS A CA 1
ATOM 798 C C . LYS A 1 92 ? 3.425 6.710 -15.993 1.00 95.75 92 LYS A C 1
ATOM 800 O O . LYS A 1 92 ? 2.220 6.716 -16.206 1.00 95.75 92 LYS A O 1
ATOM 805 N N . GLN A 1 93 ? 4.080 5.623 -15.585 1.00 95.00 93 GLN A N 1
ATOM 806 C CA . GLN A 1 93 ? 3.409 4.335 -15.376 1.00 95.00 93 GLN A CA 1
ATOM 807 C C . GLN A 1 93 ? 3.581 3.848 -13.941 1.00 95.00 93 GLN A C 1
ATOM 809 O O . GLN A 1 93 ? 2.597 3.678 -13.226 1.00 95.00 93 GLN A O 1
ATOM 814 N N . VAL A 1 94 ? 4.825 3.679 -13.494 1.00 96.75 94 VAL A N 1
ATOM 815 C CA . VAL A 1 94 ? 5.112 3.000 -12.226 1.00 96.75 94 VAL A CA 1
ATOM 816 C C . VAL A 1 94 ? 4.731 3.844 -11.020 1.00 96.75 94 VAL A C 1
ATOM 818 O O . VAL A 1 94 ? 4.035 3.350 -10.139 1.00 96.75 94 VAL A O 1
ATOM 821 N N . LYS A 1 95 ? 5.133 5.120 -10.978 1.00 96.00 95 LYS A N 1
ATOM 822 C CA . LYS A 1 95 ? 4.759 6.006 -9.868 1.00 96.00 95 LYS A CA 1
ATOM 823 C C . LYS A 1 95 ? 3.236 6.163 -9.733 1.00 96.00 95 LYS A C 1
ATOM 825 O O . LYS A 1 95 ? 2.752 5.945 -8.627 1.00 96.00 95 LYS A O 1
ATOM 830 N N . PRO A 1 96 ? 2.469 6.460 -10.803 1.00 97.06 96 PRO A N 1
ATOM 831 C CA . PRO A 1 96 ? 1.009 6.522 -10.707 1.00 97.06 96 PRO A CA 1
ATOM 832 C C . PRO A 1 96 ? 0.369 5.213 -10.240 1.00 97.06 96 PRO A C 1
ATOM 834 O O . PRO A 1 96 ? -0.493 5.238 -9.369 1.00 97.06 96 PRO A O 1
ATOM 837 N N . TYR A 1 97 ? 0.812 4.072 -10.779 1.00 96.50 97 TYR A N 1
ATOM 838 C CA . TYR A 1 97 ? 0.302 2.761 -10.377 1.00 96.50 97 TYR A CA 1
ATOM 839 C C . TYR A 1 97 ? 0.548 2.483 -8.889 1.00 96.50 97 TYR A C 1
ATOM 841 O O . TYR A 1 97 ? -0.366 2.085 -8.169 1.00 96.50 97 TYR A O 1
ATOM 849 N N . LEU A 1 98 ? 1.771 2.745 -8.421 1.00 96.44 98 LEU A N 1
ATOM 850 C CA . LEU A 1 98 ? 2.145 2.561 -7.024 1.00 96.44 98 LEU A CA 1
ATOM 851 C C . LEU A 1 98 ? 1.339 3.490 -6.109 1.00 96.44 98 LEU A C 1
ATOM 853 O O . LEU A 1 98 ? 0.780 3.021 -5.125 1.00 96.44 98 LEU A O 1
ATOM 857 N N . ALA A 1 99 ? 1.245 4.780 -6.448 1.00 97.44 99 ALA A N 1
ATOM 858 C CA . ALA A 1 99 ? 0.485 5.761 -5.676 1.00 97.4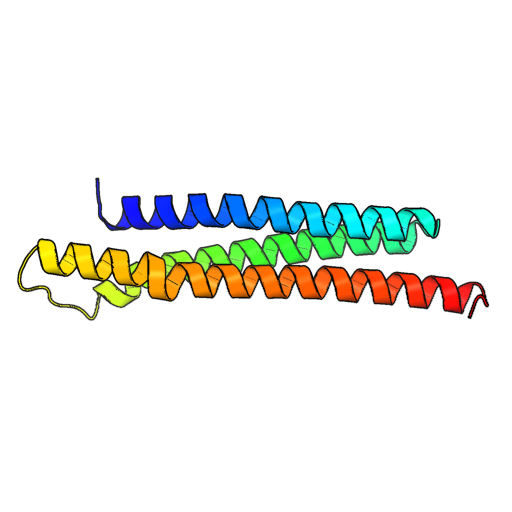4 99 ALA A CA 1
ATOM 859 C C . ALA A 1 99 ? -0.982 5.348 -5.534 1.00 97.44 99 ALA A C 1
ATOM 861 O O . ALA A 1 99 ? -1.480 5.262 -4.416 1.00 97.44 99 ALA A O 1
ATOM 862 N N . TYR A 1 100 ? -1.630 4.994 -6.646 1.00 97.69 100 TYR A N 1
ATOM 863 C CA . TYR A 1 100 ? -3.018 4.539 -6.648 1.00 97.69 100 TYR A CA 1
ATOM 864 C C . TYR A 1 100 ? -3.232 3.313 -5.751 1.00 97.69 100 TYR A C 1
ATOM 866 O O . TYR A 1 100 ? -4.177 3.274 -4.966 1.00 97.69 100 TYR A O 1
ATOM 874 N N . GLY A 1 101 ? -2.336 2.325 -5.831 1.00 97.38 101 GLY A N 1
ATOM 875 C CA . GLY A 1 101 ? -2.412 1.136 -4.988 1.00 97.38 101 GLY A CA 1
ATOM 876 C C . GLY A 1 101 ? -2.329 1.464 -3.493 1.00 97.38 101 GLY A C 1
ATOM 877 O O . GLY A 1 101 ? -3.130 0.959 -2.714 1.00 97.38 101 GLY A O 1
ATOM 878 N N . ILE A 1 102 ? -1.411 2.350 -3.090 1.00 98.06 102 ILE A N 1
ATOM 879 C CA . ILE A 1 102 ? -1.292 2.772 -1.683 1.00 98.06 102 ILE A CA 1
ATOM 880 C C . ILE A 1 102 ? -2.478 3.638 -1.242 1.00 98.06 102 ILE A C 1
ATOM 882 O O . ILE A 1 102 ? -2.960 3.486 -0.123 1.00 98.06 102 ILE A O 1
ATOM 886 N N . GLU A 1 103 ? -2.984 4.522 -2.100 1.00 97.94 103 GLU A N 1
ATOM 887 C CA . GLU A 1 103 ? -4.161 5.347 -1.802 1.00 97.94 103 GLU A CA 1
ATOM 888 C C . GLU A 1 103 ? -5.417 4.498 -1.566 1.00 97.94 103 GLU A C 1
ATOM 890 O O . GLU A 1 103 ? -6.216 4.814 -0.680 1.00 97.94 103 GLU A O 1
ATOM 895 N N . LEU A 1 104 ? -5.575 3.398 -2.309 1.00 97.94 104 LEU A N 1
ATOM 896 C CA . LEU A 1 104 ? -6.657 2.440 -2.092 1.00 97.94 104 LEU A CA 1
ATOM 897 C C . LEU A 1 104 ? -6.538 1.764 -0.720 1.00 97.94 104 LEU A C 1
ATOM 899 O O . LEU A 1 104 ? -7.515 1.704 0.024 1.00 97.94 104 LEU A O 1
ATOM 903 N N . GLU A 1 105 ? -5.334 1.333 -0.351 1.00 97.88 105 GLU A N 1
ATOM 904 C CA . GLU A 1 105 ? -5.051 0.763 0.969 1.00 97.88 105 GLU A CA 1
ATOM 905 C C . GLU A 1 105 ? -5.320 1.766 2.106 1.00 97.88 105 GLU A C 1
ATOM 907 O O . GLU A 1 105 ? -5.932 1.434 3.122 1.00 97.88 105 GLU A O 1
ATOM 912 N N . GLU A 1 106 ? -4.953 3.036 1.926 1.00 98.06 106 GLU A N 1
ATOM 913 C CA . GLU A 1 106 ? -5.297 4.094 2.880 1.00 98.06 106 GLU A CA 1
ATOM 914 C C . GLU A 1 106 ? -6.810 4.321 3.001 1.00 98.06 106 GLU A C 1
ATOM 916 O O . GLU A 1 106 ? -7.311 4.574 4.102 1.00 98.06 106 GLU A O 1
ATOM 921 N N . ALA A 1 107 ? -7.540 4.277 1.885 1.00 97.75 107 ALA A N 1
ATOM 922 C CA . ALA A 1 107 ? -8.992 4.412 1.878 1.00 97.75 107 ALA A CA 1
ATOM 923 C C . ALA A 1 107 ? -9.662 3.239 2.606 1.00 97.75 107 ALA A C 1
ATOM 925 O O . ALA A 1 107 ?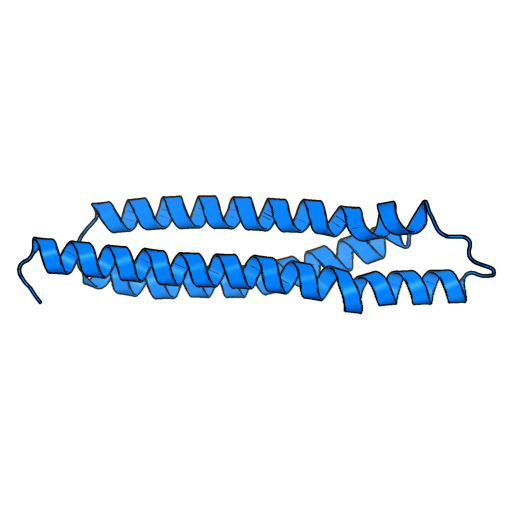 -10.563 3.469 3.417 1.00 97.75 107 ALA A O 1
ATOM 926 N N . ASN A 1 108 ? -9.168 2.018 2.390 1.00 97.62 108 ASN A N 1
ATOM 927 C CA . ASN A 1 108 ? -9.636 0.814 3.070 1.00 97.62 108 ASN A CA 1
ATOM 928 C C . ASN A 1 108 ? -9.443 0.926 4.585 1.00 97.62 108 ASN A C 1
ATOM 930 O O . ASN A 1 108 ? -10.409 0.768 5.324 1.00 97.62 108 ASN A O 1
ATOM 934 N N . LEU A 1 109 ? -8.259 1.327 5.061 1.00 97.62 109 LEU A N 1
ATOM 935 C CA . LEU A 1 109 ? -8.022 1.518 6.499 1.00 97.62 109 LEU A CA 1
ATOM 936 C C . LEU A 1 109 ? -8.977 2.541 7.131 1.00 97.62 109 LEU A C 1
ATOM 938 O O . LEU A 1 109 ? -9.481 2.326 8.234 1.00 97.62 109 LEU A O 1
ATOM 942 N N . ARG A 1 110 ? -9.258 3.656 6.443 1.00 97.88 110 ARG A N 1
ATOM 943 C CA . ARG A 1 110 ? -10.235 4.653 6.924 1.00 97.88 110 ARG A CA 1
ATOM 944 C C . ARG A 1 110 ? -11.644 4.060 6.994 1.00 97.88 110 ARG A C 1
ATOM 946 O O . ARG A 1 110 ? -12.360 4.305 7.963 1.00 97.88 110 ARG A O 1
ATOM 953 N N . ALA A 1 111 ? -12.048 3.301 5.977 1.00 97.81 111 ALA A N 1
ATOM 954 C CA . ALA A 1 111 ? -13.356 2.658 5.933 1.00 97.81 111 ALA A CA 1
ATOM 955 C C . ALA A 1 111 ? -13.511 1.618 7.053 1.00 97.81 111 ALA A C 1
ATOM 957 O O . ALA A 1 111 ? -14.498 1.668 7.788 1.00 97.81 111 ALA A O 1
ATOM 958 N N . THR A 1 112 ? -12.508 0.761 7.246 1.00 98.00 112 THR A N 1
ATOM 959 C CA . THR A 1 112 ? -12.471 -0.254 8.305 1.00 98.00 112 THR A CA 1
ATOM 960 C C . THR A 1 112 ? -12.565 0.376 9.693 1.00 98.00 112 THR A C 1
ATOM 962 O O . THR A 1 112 ? -13.414 -0.016 10.493 1.00 98.00 112 THR A O 1
ATOM 965 N N . ALA A 1 113 ? -11.781 1.422 9.973 1.00 97.25 113 ALA A N 1
ATOM 966 C CA . ALA A 1 113 ? -11.855 2.118 11.257 1.00 97.25 113 ALA A CA 1
ATOM 967 C C . ALA A 1 113 ? -13.244 2.723 11.516 1.00 97.25 113 ALA A C 1
ATOM 969 O O . ALA A 1 113 ? -13.795 2.575 12.607 1.00 97.25 113 ALA A O 1
ATOM 970 N N . ASN A 1 114 ? -13.847 3.359 10.508 1.00 96.88 114 ASN A N 1
ATOM 971 C CA . ASN A 1 114 ? -15.201 3.903 10.618 1.00 96.88 114 ASN A CA 1
ATOM 972 C C . ASN A 1 114 ? -16.247 2.807 10.861 1.00 96.88 114 ASN A C 1
ATOM 974 O O . ASN A 1 114 ? -17.162 3.001 11.663 1.00 96.88 114 ASN A O 1
ATOM 978 N N . GLN A 1 115 ? -16.109 1.657 10.199 1.00 97.56 115 GLN A N 1
ATOM 979 C CA . GLN A 1 115 ? -16.979 0.505 10.412 1.00 97.56 115 GLN A CA 1
ATOM 980 C C . GLN A 1 115 ? -16.872 -0.008 11.851 1.00 97.56 115 GLN A C 1
ATOM 982 O O . GLN A 1 115 ? -17.895 -0.229 12.493 1.00 97.56 115 GLN A O 1
ATOM 987 N N . TYR A 1 116 ? -15.660 -0.135 12.392 1.00 97.50 116 TYR A N 1
ATOM 988 C CA . TYR A 1 116 ? -15.455 -0.542 13.783 1.00 97.50 116 TYR A CA 1
ATOM 989 C C . TYR A 1 116 ? -16.053 0.453 14.776 1.00 97.50 116 TYR A C 1
ATOM 991 O O . TYR A 1 116 ? -16.775 0.037 15.678 1.00 97.50 116 TYR A O 1
ATOM 999 N N . ILE A 1 117 ? -15.849 1.760 14.577 1.00 94.69 117 ILE A N 1
ATOM 1000 C CA . ILE A 1 117 ? -16.477 2.796 15.415 1.00 94.69 117 ILE A CA 1
ATOM 1001 C C . ILE A 1 117 ? -18.001 2.645 15.406 1.00 94.69 117 ILE A C 1
ATOM 1003 O O . ILE A 1 117 ? -18.636 2.739 16.456 1.00 94.69 117 ILE A O 1
ATOM 1007 N N . ARG A 1 118 ? -18.596 2.404 14.234 1.00 94.62 118 ARG A N 1
ATOM 1008 C CA . ARG A 1 118 ? -20.042 2.221 14.102 1.00 94.62 118 ARG A CA 1
ATOM 1009 C C . ARG A 1 118 ? -20.529 0.994 14.875 1.00 94.62 118 ARG A C 1
ATOM 1011 O O . ARG A 1 118 ? -21.473 1.113 15.645 1.00 94.62 118 ARG A O 1
ATOM 1018 N N . ILE A 1 119 ? -19.837 -0.137 14.742 1.00 95.62 119 ILE A N 1
ATOM 1019 C CA . ILE A 1 119 ? -20.187 -1.367 15.463 1.00 95.62 119 ILE A CA 1
ATOM 1020 C C . ILE A 1 119 ? -20.083 -1.173 16.983 1.00 95.62 119 ILE A C 1
ATOM 1022 O O . ILE A 1 119 ? -20.950 -1.642 17.717 1.00 95.62 119 ILE A O 1
ATOM 1026 N N . ILE A 1 120 ? -19.054 -0.473 17.473 1.00 93.38 120 ILE A N 1
ATOM 1027 C CA . ILE A 1 120 ? -18.911 -0.185 18.910 1.00 93.38 120 ILE A CA 1
ATOM 1028 C C . ILE A 1 120 ? -20.101 0.643 19.406 1.00 93.38 120 ILE A C 1
ATOM 1030 O O . ILE A 1 120 ? -20.737 0.282 20.393 1.00 93.38 120 ILE A O 1
ATOM 1034 N N . LYS A 1 121 ? -20.453 1.716 18.692 1.00 91.81 121 LYS A N 1
ATOM 1035 C CA . LYS A 1 121 ? -21.590 2.578 19.043 1.00 91.81 121 LYS A CA 1
ATOM 1036 C C . LYS A 1 121 ? -22.926 1.835 19.059 1.00 91.81 121 LYS A C 1
ATOM 1038 O O . LYS A 1 121 ? -23.701 2.006 19.998 1.00 91.81 121 LYS A O 1
ATOM 1043 N N . GLU A 1 122 ? -23.160 0.979 18.064 1.00 92.50 122 GLU A N 1
ATOM 1044 C CA . GLU A 1 122 ? -24.352 0.126 17.981 1.00 92.50 122 GLU A CA 1
ATOM 1045 C C . GLU A 1 122 ? -24.427 -0.847 19.173 1.00 92.50 122 GLU A C 1
ATOM 1047 O O . GLU A 1 122 ? -25.487 -0.987 19.782 1.00 92.50 122 GLU A O 1
ATOM 1052 N N . LYS A 1 123 ? -23.302 -1.456 19.582 1.00 89.62 123 LYS A N 1
ATOM 1053 C CA . LYS A 1 123 ? -23.237 -2.314 20.784 1.00 89.62 123 LYS A CA 1
ATOM 1054 C C . LYS A 1 123 ? -23.542 -1.553 22.079 1.00 89.62 123 LYS A C 1
ATOM 1056 O O . LYS A 1 123 ? -24.127 -2.124 22.995 1.00 89.62 123 LYS A O 1
ATOM 1061 N N . GLU A 1 124 ? -23.142 -0.287 22.170 1.00 86.75 124 GLU A N 1
ATOM 1062 C CA . GLU A 1 124 ? -23.350 0.554 23.355 1.00 86.75 124 GLU A CA 1
ATOM 1063 C C . GLU A 1 124 ? -24.734 1.228 23.405 1.00 86.75 124 GLU A C 1
ATOM 1065 O O . GLU A 1 124 ? -25.036 1.915 24.383 1.00 86.75 124 GLU A O 1
ATOM 1070 N N . GLY A 1 125 ? -25.571 1.064 22.373 1.00 76.69 125 GLY A N 1
ATOM 1071 C CA . GLY A 1 125 ? -26.868 1.743 22.263 1.00 76.69 125 GLY A CA 1
ATOM 1072 C C . GLY A 1 125 ? -26.753 3.261 22.073 1.00 76.69 125 GLY A C 1
ATOM 1073 O O . GLY A 1 125 ? -27.675 3.997 22.423 1.00 76.69 125 GLY A O 1
ATOM 1074 N N . LYS A 1 126 ? -25.610 3.738 21.565 1.00 68.38 126 LYS A N 1
ATOM 1075 C CA . LYS A 1 126 ? -25.316 5.155 21.313 1.00 68.38 126 LYS A CA 1
ATOM 1076 C C . LYS A 1 126 ? -25.458 5.444 19.816 1.00 68.38 126 LYS A C 1
ATOM 1078 O O . LYS A 1 126 ? -24.448 5.526 19.117 1.00 68.38 126 LYS A O 1
ATOM 1083 N N . GLU A 1 127 ? -26.691 5.553 19.323 1.00 54.91 127 GLU A N 1
ATOM 1084 C CA . GLU A 1 127 ? -26.957 6.101 17.978 1.00 54.91 127 GLU A CA 1
ATOM 1085 C C . GLU A 1 127 ? -26.747 7.621 17.932 1.00 54.91 127 GLU A C 1
ATOM 1087 O O . GLU A 1 127 ? -27.256 8.327 18.835 1.00 54.91 127 GLU A O 1
#

Secondary structure (DSSP, 8-state):
--HHHHHHHHHHHHHHHHHHHHHHHHHHHHHHHHTT--HHHHHHHHHHHHHHHHHHHHHHHHHHTHHHHHHHT---SSHHHHHHHHHHHIIIIIHHHHHHHHHHHHHHHHHHHHHHHHHHHHHTT--

Sequence (127 aa):
MNYIDYFNQQVEIYFKELMLHHRKVYERNRIFLEKQGDQEYLRKFEDDFEESRNCSKAILRSSLQILPSKLEDQKFSNQRECQKFCNDVIYKQVKPYLAYGIELEEANLRATANQYIRIIKEKEGKE

Organism: Enterococcus hirae (NCBI:txid1354)

Foldseek 3Di:
DDLLVVLLVLLVVLLVVLVVVLVVLLVVLLVVLVVLVDPVLSVVLVVLSVVLVVQLVVLSVVLSVQLVVVVVPDDDPDPVRVVVVSVCSRPVPSSVSSNVSSVVSSVVSNVSSVVSSVVSCVVVVND

Radius of gyration: 19.8 Å; chains: 1; bounding box: 52×16×56 Å